Protein AF-K9YM72-F1 (afdb_monomer_lite)

Foldseek 3Di:
DQCCLVPPDPVNLVVLLVVLLVVLQVQLVVCVVVVHHSVVSSVVSNVVSVVVSVVSSPDDPPPPDD

Radius of gyration: 15.37 Å; chains: 1; bounding box: 35×31×38 Å

Organism: Cyanobacterium stanieri (strain ATCC 29140 / PCC 7202) (NCBI:txid292563)

pLDDT: mean 83.15, std 12.76, range [51.44, 95.69]

Sequence (66 aa):
MLDLITNPSPNVIFLLALLHCFIGLSAGIVADTKGYSFALWLLIGAIAGTFGLIASVRLKPLTRVN

Structure (mmCIF, N/CA/C/O backbone):
data_AF-K9YM72-F1
#
_entry.id   AF-K9YM72-F1
#
loop_
_atom_site.group_PDB
_atom_site.id
_atom_site.type_symbol
_atom_site.label_atom_id
_atom_site.label_alt_id
_atom_site.label_comp_id
_atom_site.label_asym_id
_atom_site.label_entity_id
_atom_site.label_seq_id
_atom_site.pdbx_PDB_ins_code
_atom_site.Cartn_x
_atom_site.Cartn_y
_atom_site.Cartn_z
_atom_site.occupancy
_atom_site.B_iso_or_equiv
_atom_site.auth_seq_id
_atom_site.auth_comp_id
_atom_site.auth_asym_id
_atom_site.auth_atom_id
_atom_site.pdbx_PDB_model_num
ATOM 1 N N . MET A 1 1 ? 6.018 -9.762 -22.107 1.00 51.44 1 MET A N 1
ATOM 2 C CA . MET A 1 1 ? 6.237 -9.837 -20.641 1.00 51.44 1 MET A CA 1
ATOM 3 C C . MET A 1 1 ? 7.571 -9.228 -20.217 1.00 51.44 1 MET A C 1
ATOM 5 O O . MET A 1 1 ? 7.564 -8.511 -19.231 1.00 51.44 1 MET A O 1
ATOM 9 N N . LEU A 1 2 ? 8.679 -9.454 -20.939 1.00 54.38 2 LEU A N 1
ATOM 10 C CA . LEU A 1 2 ? 10.000 -8.910 -20.578 1.00 54.38 2 LEU A CA 1
ATOM 11 C C . LEU A 1 2 ? 10.058 -7.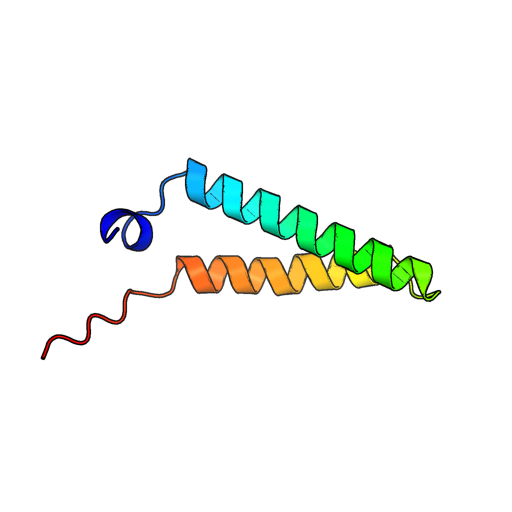364 -20.611 1.00 54.38 2 LEU A C 1
ATOM 13 O O . LEU A 1 2 ? 10.534 -6.759 -19.656 1.00 54.38 2 LEU A O 1
ATOM 17 N N . ASP A 1 3 ? 9.459 -6.722 -21.624 1.00 55.28 3 ASP A N 1
ATOM 18 C CA . ASP A 1 3 ? 9.398 -5.250 -21.729 1.00 55.28 3 ASP A CA 1
ATOM 19 C C . ASP A 1 3 ? 8.674 -4.559 -20.570 1.00 55.28 3 ASP A C 1
ATOM 21 O O . ASP A 1 3 ? 9.066 -3.471 -20.160 1.00 55.28 3 ASP A O 1
ATOM 25 N N . LEU A 1 4 ? 7.657 -5.210 -19.994 1.00 58.06 4 LEU A N 1
ATOM 26 C CA . LEU A 1 4 ? 6.890 -4.677 -18.863 1.00 58.06 4 LEU A CA 1
ATOM 27 C C . LEU A 1 4 ? 7.767 -4.476 -17.617 1.00 58.06 4 LEU A C 1
ATOM 29 O O . LEU A 1 4 ? 7.486 -3.604 -16.800 1.00 58.06 4 LEU A O 1
ATOM 33 N N . ILE A 1 5 ? 8.807 -5.303 -17.479 1.00 57.62 5 ILE A N 1
ATOM 34 C CA . ILE A 1 5 ? 9.707 -5.336 -16.324 1.00 57.62 5 ILE A CA 1
ATOM 35 C C . ILE A 1 5 ? 10.923 -4.435 -16.572 1.00 57.62 5 ILE A C 1
ATOM 37 O O . ILE A 1 5 ? 11.402 -3.781 -15.652 1.00 57.62 5 ILE A O 1
ATOM 41 N N . THR A 1 6 ? 11.434 -4.382 -17.806 1.00 58.94 6 THR A N 1
ATOM 42 C CA . THR A 1 6 ? 12.644 -3.606 -18.133 1.00 58.94 6 THR A CA 1
ATOM 43 C C . THR A 1 6 ? 12.352 -2.125 -18.392 1.00 58.94 6 THR A C 1
ATOM 45 O O . THR A 1 6 ? 13.176 -1.284 -18.042 1.00 58.94 6 THR A O 1
ATOM 48 N N . ASN A 1 7 ? 11.183 -1.798 -18.954 1.00 66.31 7 ASN A N 1
ATOM 49 C CA . ASN A 1 7 ? 10.718 -0.430 -19.189 1.00 66.31 7 ASN A CA 1
ATOM 50 C C . ASN A 1 7 ? 9.228 -0.332 -18.821 1.00 66.31 7 ASN A C 1
ATOM 52 O O . ASN A 1 7 ? 8.367 -0.396 -19.705 1.00 66.31 7 ASN A O 1
ATOM 56 N N . PRO A 1 8 ? 8.888 -0.216 -17.523 1.00 70.81 8 PRO A N 1
ATOM 57 C CA . PRO A 1 8 ? 7.496 -0.162 -17.104 1.00 70.81 8 PRO A CA 1
ATOM 58 C C . PRO A 1 8 ? 6.811 1.040 -17.758 1.00 70.81 8 PRO A C 1
ATOM 60 O O . PRO A 1 8 ? 7.188 2.190 -17.535 1.00 70.81 8 PRO A O 1
ATOM 63 N N . SER A 1 9 ? 5.811 0.765 -18.601 1.00 80.38 9 SER A N 1
ATOM 64 C CA . SER A 1 9 ? 5.078 1.829 -19.288 1.00 80.38 9 SER A CA 1
ATOM 65 C C . SER A 1 9 ? 4.425 2.777 -18.268 1.00 80.38 9 SER A C 1
ATOM 67 O O . SER A 1 9 ? 3.994 2.318 -17.203 1.00 80.38 9 SER A O 1
ATOM 69 N N . PRO A 1 10 ? 4.285 4.078 -18.580 1.00 81.19 10 PRO A N 1
ATOM 70 C CA . PRO A 1 10 ? 3.663 5.046 -17.673 1.00 81.19 10 PRO A CA 1
ATOM 71 C C . PRO A 1 10 ? 2.280 4.605 -17.170 1.00 81.19 10 PRO A C 1
ATOM 73 O O . PRO A 1 10 ? 1.955 4.805 -16.003 1.00 81.19 10 PRO A O 1
ATOM 76 N N . ASN A 1 11 ? 1.505 3.916 -18.016 1.00 86.62 11 ASN A N 1
ATOM 77 C CA . ASN A 1 11 ? 0.191 3.370 -17.664 1.00 86.62 11 ASN A CA 1
ATOM 78 C C . ASN A 1 11 ? 0.260 2.322 -16.546 1.00 86.62 11 ASN A C 1
ATOM 80 O O . ASN A 1 11 ? -0.620 2.269 -15.692 1.00 86.62 11 ASN A O 1
ATOM 84 N N . VAL A 1 12 ? 1.304 1.492 -16.533 1.00 85.19 12 VAL A N 1
ATOM 85 C CA . VAL A 1 12 ? 1.483 0.426 -15.534 1.00 85.19 12 VAL A CA 1
ATOM 86 C C . VAL A 1 12 ? 1.891 1.019 -14.194 1.00 85.19 12 VAL A C 1
ATOM 88 O O . VAL A 1 12 ? 1.357 0.618 -13.165 1.00 85.19 12 VAL A O 1
ATOM 91 N N . ILE A 1 13 ? 2.782 2.014 -14.207 1.00 85.06 13 ILE A N 1
ATOM 92 C CA . ILE A 1 13 ? 3.170 2.757 -13.000 1.00 85.06 13 ILE A CA 1
ATOM 93 C C . ILE A 1 13 ? 1.952 3.481 -12.419 1.00 85.06 13 ILE A C 1
ATOM 95 O O . ILE A 1 13 ? 1.716 3.412 -11.214 1.00 85.06 13 ILE A O 1
ATOM 99 N N . PHE A 1 14 ? 1.152 4.125 -13.273 1.00 86.88 14 PHE A N 1
ATOM 100 C CA . PHE A 1 14 ? -0.081 4.790 -12.862 1.00 86.88 14 PHE A CA 1
ATOM 101 C C . PHE A 1 14 ? -1.084 3.807 -12.244 1.00 86.88 14 PHE A C 1
ATOM 103 O O . PHE A 1 14 ? -1.631 4.078 -11.177 1.00 86.88 14 PHE A O 1
ATOM 110 N N . LEU A 1 15 ? -1.276 2.637 -12.860 1.00 89.25 15 LEU A N 1
ATOM 111 C CA . LEU A 1 15 ? -2.154 1.593 -12.331 1.00 89.25 15 LEU A CA 1
ATOM 112 C C . LEU A 1 15 ? -1.659 1.072 -10.975 1.00 89.25 15 LEU A C 1
ATOM 114 O O . LEU A 1 15 ? -2.460 0.942 -10.051 1.00 89.25 15 LEU A O 1
ATOM 118 N N . LEU A 1 16 ? -0.354 0.823 -10.822 1.00 88.56 16 LEU A N 1
ATOM 119 C CA . LEU A 1 16 ? 0.230 0.402 -9.544 1.00 88.56 16 LEU A CA 1
ATOM 120 C C . LEU A 1 16 ? 0.067 1.473 -8.454 1.00 88.56 16 LEU A C 1
ATOM 122 O O . LEU A 1 16 ? -0.248 1.131 -7.316 1.00 88.56 16 LEU A O 1
ATOM 126 N N . ALA A 1 17 ? 0.239 2.753 -8.793 1.00 87.81 17 ALA A N 1
ATOM 127 C CA . ALA A 1 17 ? 0.025 3.863 -7.865 1.00 87.81 17 ALA A CA 1
ATOM 128 C C . ALA A 1 17 ? -1.450 3.978 -7.437 1.00 87.81 17 ALA A C 1
ATOM 130 O O . ALA A 1 17 ? -1.746 4.189 -6.259 1.00 87.81 17 ALA A O 1
ATOM 131 N N . LEU A 1 18 ? -2.380 3.780 -8.375 1.00 91.62 18 LEU A N 1
ATOM 132 C CA . LEU A 1 18 ? -3.814 3.784 -8.097 1.00 91.62 18 LEU A CA 1
ATOM 133 C C . LEU A 1 18 ? -4.196 2.610 -7.186 1.00 91.62 18 LEU A C 1
ATOM 135 O O . LEU A 1 18 ? -4.867 2.809 -6.173 1.00 91.62 18 LEU A O 1
ATOM 139 N N . LEU A 1 19 ? -3.703 1.405 -7.488 1.00 90.94 19 LEU A N 1
ATOM 140 C CA . LEU A 1 19 ? -3.932 0.217 -6.667 1.00 90.94 19 LEU A CA 1
ATOM 141 C C . LEU A 1 19 ? -3.332 0.368 -5.260 1.00 90.94 19 LEU A C 1
ATOM 143 O O . LEU A 1 19 ? -3.975 0.009 -4.277 1.00 90.94 19 LEU A O 1
ATOM 147 N N . HIS A 1 20 ? -2.138 0.954 -5.150 1.00 89.06 20 HIS A N 1
ATOM 148 C CA . HIS A 1 20 ? -1.506 1.280 -3.871 1.00 89.06 20 HIS A CA 1
ATOM 149 C C . HIS A 1 20 ? -2.398 2.181 -3.005 1.00 89.06 20 HIS A C 1
ATOM 151 O O . HIS A 1 20 ? -2.619 1.882 -1.828 1.00 89.06 20 HIS A O 1
ATOM 157 N N . CYS A 1 21 ? -2.952 3.242 -3.595 1.00 90.31 21 CYS A N 1
ATOM 158 C CA . CYS A 1 21 ? -3.839 4.163 -2.892 1.00 90.31 21 CYS A CA 1
ATOM 159 C C . CYS A 1 21 ? -5.126 3.460 -2.426 1.00 90.31 21 CYS A C 1
ATOM 161 O O . CYS A 1 21 ? -5.533 3.609 -1.274 1.00 90.31 21 CYS A O 1
ATOM 163 N N . PHE A 1 22 ? -5.715 2.612 -3.278 1.00 93.75 22 PHE A N 1
ATOM 164 C CA . PHE A 1 22 ? -6.884 1.801 -2.922 1.00 93.75 22 PHE A CA 1
ATOM 165 C C . PHE A 1 22 ? -6.612 0.853 -1.748 1.00 93.75 22 PHE A C 1
ATOM 167 O O . PHE A 1 22 ? -7.426 0.769 -0.827 1.00 93.75 22 PHE A O 1
ATOM 174 N N . ILE A 1 23 ? -5.463 0.171 -1.743 1.00 92.44 23 ILE A N 1
ATOM 175 C CA . ILE A 1 23 ? -5.088 -0.731 -0.649 1.00 92.44 23 ILE A CA 1
ATOM 176 C C . ILE A 1 23 ? -4.880 0.066 0.645 1.00 92.44 23 ILE A C 1
ATOM 178 O O . ILE A 1 23 ? -5.432 -0.314 1.678 1.00 92.44 23 ILE A O 1
ATOM 182 N N . GLY A 1 24 ? -4.165 1.195 0.595 1.00 91.81 24 GLY A N 1
ATOM 183 C CA . GLY A 1 24 ? -3.963 2.072 1.754 1.00 91.81 24 GLY A CA 1
ATOM 184 C C . GLY A 1 24 ? -5.279 2.595 2.336 1.00 91.81 24 GLY A C 1
ATOM 185 O O . GLY A 1 24 ? -5.480 2.547 3.550 1.00 91.81 24 GLY A O 1
ATOM 186 N N . LEU A 1 25 ? -6.206 3.014 1.472 1.00 92.69 25 LEU A N 1
ATOM 187 C CA . LEU A 1 25 ? -7.538 3.464 1.870 1.00 92.69 25 LEU A CA 1
ATOM 188 C C . LEU A 1 25 ? -8.350 2.332 2.506 1.00 92.69 25 LEU A C 1
ATOM 190 O O . LEU A 1 25 ? -8.931 2.524 3.571 1.00 92.69 25 LEU A O 1
ATOM 194 N N . SER A 1 26 ? -8.330 1.135 1.915 1.00 93.56 26 SER A N 1
ATOM 195 C CA . SER A 1 26 ? -9.012 -0.032 2.486 1.00 93.56 26 SER A CA 1
ATOM 196 C C . SER A 1 26 ? -8.442 -0.427 3.855 1.00 93.56 26 SER A C 1
ATOM 198 O O . SER A 1 26 ? -9.207 -0.701 4.777 1.00 93.56 26 SER A O 1
ATOM 200 N N . ALA A 1 27 ? -7.118 -0.376 4.030 1.00 91.50 27 ALA A N 1
ATOM 201 C CA . ALA A 1 27 ? -6.464 -0.639 5.308 1.00 91.50 27 ALA A CA 1
ATOM 202 C C . ALA A 1 27 ? -6.847 0.406 6.364 1.00 91.50 27 ALA A C 1
ATOM 204 O O . ALA A 1 27 ? -7.147 0.041 7.501 1.00 91.50 27 ALA A O 1
ATOM 205 N N . GLY A 1 28 ? -6.898 1.685 5.975 1.00 94.06 28 GLY A N 1
ATOM 206 C CA . GLY A 1 28 ? -7.390 2.765 6.825 1.00 94.06 28 GLY A CA 1
ATOM 207 C C . GLY A 1 28 ? -8.825 2.512 7.284 1.00 94.06 28 GLY A C 1
ATOM 208 O O . GLY A 1 28 ? -9.084 2.548 8.484 1.00 94.06 28 GLY A O 1
ATOM 209 N N . ILE A 1 29 ? -9.740 2.191 6.358 1.00 94.62 29 ILE A N 1
ATOM 210 C CA . ILE A 1 29 ? -11.147 1.891 6.679 1.00 94.62 29 ILE A CA 1
ATOM 211 C C . ILE A 1 29 ? -11.229 0.706 7.646 1.00 94.62 29 ILE A C 1
ATOM 213 O O . ILE A 1 29 ? -11.905 0.785 8.666 1.00 94.62 29 ILE A O 1
ATOM 217 N N . VAL A 1 30 ? -10.512 -0.388 7.373 1.00 94.88 30 VAL A N 1
ATOM 218 C CA . VAL A 1 30 ? -10.516 -1.569 8.252 1.00 94.88 30 VAL A CA 1
ATOM 219 C C . VAL A 1 30 ? -9.987 -1.231 9.650 1.00 94.88 30 VAL A C 1
ATOM 221 O O . VAL A 1 30 ? -10.521 -1.735 10.638 1.00 94.88 30 VAL A O 1
ATOM 224 N N . ALA A 1 31 ? -8.969 -0.381 9.764 1.00 93.81 31 ALA A N 1
ATOM 225 C CA . ALA A 1 31 ? -8.455 0.068 11.055 1.00 93.81 31 ALA A CA 1
ATOM 226 C C . ALA A 1 31 ? -9.468 0.953 11.805 1.00 93.81 31 ALA A C 1
ATOM 228 O O . ALA A 1 31 ? -9.665 0.768 13.008 1.00 93.81 31 ALA A O 1
ATOM 229 N N . ASP A 1 32 ? -10.157 1.838 11.086 1.00 95.69 32 ASP A N 1
ATOM 230 C CA . ASP A 1 32 ? -11.205 2.712 11.621 1.00 95.69 32 ASP A CA 1
ATOM 231 C C . ASP A 1 32 ? -12.389 1.913 12.178 1.00 95.69 32 ASP A C 1
ATOM 233 O O . ASP A 1 32 ? -12.800 2.126 13.318 1.00 95.69 32 ASP A O 1
ATOM 237 N N . THR A 1 33 ? -12.840 0.874 11.460 1.00 95.56 33 THR A N 1
ATOM 238 C CA . THR A 1 33 ? -13.893 -0.035 11.964 1.00 95.56 33 THR A CA 1
ATOM 239 C C . THR A 1 33 ? -13.515 -0.755 13.263 1.00 95.56 33 THR A C 1
ATOM 241 O O . THR A 1 33 ? -14.383 -1.287 13.952 1.00 95.56 33 THR A O 1
ATOM 244 N N . LYS A 1 34 ? -12.225 -0.777 13.614 1.00 92.94 34 LYS A N 1
ATOM 245 C CA . LYS A 1 34 ? -11.687 -1.383 14.838 1.00 92.94 34 LYS A CA 1
ATOM 246 C C . LYS A 1 34 ? -11.336 -0.346 15.912 1.00 92.94 34 LYS A C 1
ATOM 248 O O . LYS A 1 34 ? -10.746 -0.712 16.925 1.00 92.94 34 LYS A O 1
ATOM 253 N N . GLY A 1 35 ? -11.678 0.927 15.703 1.00 93.69 35 GLY A N 1
ATOM 254 C CA . GLY A 1 35 ? -11.415 2.019 16.644 1.00 93.69 35 GLY A CA 1
ATOM 255 C C . GLY A 1 35 ? -9.978 2.551 16.627 1.00 93.69 35 GLY A C 1
ATOM 256 O O . GLY A 1 35 ? -9.604 3.316 17.515 1.00 93.69 35 GLY A O 1
ATOM 257 N N . TYR A 1 36 ? -9.157 2.163 15.645 1.00 93.25 36 TYR A N 1
ATOM 258 C CA . TYR A 1 36 ? -7.841 2.770 15.434 1.00 93.25 36 TYR A CA 1
ATOM 259 C C . TYR A 1 36 ? -7.955 4.025 14.563 1.00 93.25 36 TYR A C 1
ATOM 261 O O . TYR A 1 36 ? -8.893 4.184 13.792 1.00 93.25 36 TYR A O 1
ATOM 269 N N . SER A 1 37 ? -6.963 4.916 14.639 1.00 92.25 37 SER A N 1
ATOM 270 C CA . SER A 1 37 ? -6.948 6.135 13.823 1.00 92.25 37 SER A CA 1
ATOM 271 C C . SER A 1 37 ? -6.813 5.817 12.329 1.00 92.25 37 SER A C 1
ATOM 273 O O . SER A 1 37 ? -5.745 5.384 11.881 1.00 92.25 37 SER A O 1
ATOM 275 N N . PHE A 1 38 ? -7.873 6.102 11.563 1.00 92.06 38 PHE A N 1
ATOM 276 C CA . PHE A 1 38 ? -7.898 6.022 10.099 1.00 92.06 38 PHE A CA 1
ATOM 277 C C . PHE A 1 38 ? -6.685 6.711 9.466 1.00 92.06 38 PHE A C 1
ATOM 279 O O . PHE A 1 38 ? -5.968 6.113 8.669 1.00 92.06 38 PHE A O 1
ATOM 286 N N . ALA A 1 39 ? -6.428 7.965 9.852 1.00 89.62 39 ALA A N 1
ATOM 287 C CA . ALA A 1 39 ? -5.382 8.791 9.256 1.00 89.62 39 ALA A CA 1
ATOM 288 C C . ALA A 1 39 ? -3.980 8.215 9.492 1.00 89.62 39 ALA A C 1
ATOM 290 O O . ALA A 1 39 ? -3.141 8.241 8.594 1.00 89.62 39 ALA A O 1
ATOM 291 N N . LEU A 1 40 ? -3.732 7.659 10.681 1.00 92.19 40 LEU A N 1
ATOM 292 C CA . LEU A 1 40 ? -2.445 7.057 11.016 1.00 92.19 40 LEU A CA 1
ATOM 293 C C . LEU A 1 40 ? -2.216 5.772 10.214 1.00 92.19 40 LEU A C 1
ATOM 295 O O . LEU A 1 40 ? -1.145 5.586 9.642 1.00 92.19 40 LEU A O 1
ATOM 299 N N . TRP A 1 41 ? -3.228 4.910 10.114 1.00 90.50 41 TRP A N 1
ATOM 300 C CA . TRP A 1 41 ? -3.133 3.679 9.326 1.00 90.50 41 TRP A CA 1
ATOM 301 C C . TRP A 1 41 ? -3.063 3.941 7.820 1.00 90.50 41 TRP A C 1
ATOM 303 O O . TRP A 1 41 ? -2.317 3.257 7.118 1.00 90.50 41 TRP A O 1
ATOM 313 N N . LEU A 1 42 ? -3.756 4.973 7.336 1.00 91.31 42 LEU A N 1
ATOM 314 C CA . LEU A 1 42 ? -3.633 5.453 5.964 1.00 91.31 42 LEU A CA 1
ATOM 315 C C . LEU A 1 42 ? -2.213 5.958 5.680 1.00 91.31 42 LEU A C 1
ATOM 317 O O . LEU A 1 42 ? -1.639 5.611 4.650 1.00 91.31 42 LEU A 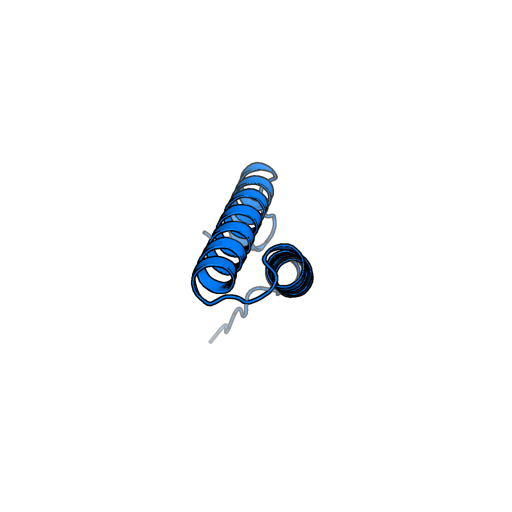O 1
ATOM 321 N N . LEU A 1 43 ? -1.622 6.727 6.602 1.00 92.12 43 LEU A N 1
ATOM 322 C CA . LEU A 1 43 ? -0.250 7.224 6.483 1.00 92.12 43 LEU A CA 1
ATOM 323 C C . LEU A 1 43 ? 0.757 6.066 6.449 1.00 92.12 43 LEU A C 1
ATOM 325 O O . LEU A 1 43 ? 1.635 6.043 5.590 1.00 92.12 43 LEU A O 1
ATOM 329 N N . ILE A 1 44 ? 0.605 5.081 7.339 1.00 91.00 44 ILE A N 1
ATOM 330 C CA . ILE A 1 44 ? 1.447 3.876 7.348 1.00 91.00 44 ILE A CA 1
ATOM 331 C C . ILE A 1 44 ? 1.324 3.136 6.014 1.00 91.00 44 ILE A C 1
ATOM 333 O O . ILE A 1 44 ? 2.343 2.801 5.409 1.00 91.00 44 ILE A O 1
ATOM 337 N N . GLY A 1 45 ? 0.095 2.919 5.534 1.00 89.25 45 GLY A N 1
ATOM 338 C CA . GLY A 1 45 ? -0.168 2.261 4.256 1.00 89.25 45 GLY A CA 1
ATOM 339 C C . GLY A 1 45 ? 0.465 3.001 3.078 1.00 89.25 45 GLY A C 1
ATOM 340 O O . GLY A 1 45 ? 1.134 2.373 2.256 1.00 89.25 45 GLY A O 1
ATOM 341 N N . ALA A 1 46 ? 0.324 4.328 3.035 1.00 88.50 46 ALA A N 1
ATOM 342 C CA . ALA A 1 46 ? 0.892 5.185 1.999 1.00 88.50 46 ALA A CA 1
ATOM 343 C C . ALA A 1 46 ? 2.429 5.171 2.016 1.00 88.50 46 ALA A C 1
ATOM 345 O O . ALA A 1 46 ? 3.057 4.959 0.979 1.00 88.50 46 ALA A O 1
ATOM 346 N N . ILE A 1 47 ? 3.052 5.325 3.188 1.00 91.56 47 ILE A N 1
ATOM 347 C CA . ILE A 1 47 ? 4.514 5.345 3.323 1.00 91.56 47 ILE A CA 1
ATOM 348 C C . ILE A 1 47 ? 5.096 3.973 2.971 1.00 91.56 47 ILE A C 1
ATOM 350 O O . ILE A 1 47 ? 5.914 3.866 2.054 1.00 91.56 47 ILE A O 1
ATOM 354 N N . ALA A 1 48 ? 4.658 2.914 3.657 1.00 89.25 48 ALA A N 1
ATOM 355 C CA . ALA A 1 48 ? 5.193 1.570 3.454 1.00 89.25 48 ALA A CA 1
ATOM 356 C C . ALA A 1 48 ? 4.956 1.081 2.017 1.00 89.25 48 ALA A C 1
ATOM 358 O O . ALA A 1 48 ? 5.857 0.523 1.387 1.00 89.25 48 ALA A O 1
ATOM 359 N N . GLY A 1 49 ? 3.769 1.339 1.464 1.00 86.50 49 GLY A N 1
ATOM 360 C CA . GLY A 1 49 ? 3.458 0.946 0.096 1.00 86.50 49 GLY A CA 1
ATOM 361 C C . GLY A 1 49 ? 4.192 1.777 -0.964 1.00 86.50 49 GLY A C 1
ATOM 362 O O . GLY A 1 49 ? 4.566 1.213 -1.988 1.00 86.50 49 GLY A O 1
ATOM 363 N N . THR A 1 50 ? 4.502 3.056 -0.712 1.00 88.94 50 THR A N 1
ATOM 364 C CA . THR A 1 50 ? 5.353 3.858 -1.612 1.00 88.94 50 THR A CA 1
ATOM 365 C C . THR A 1 50 ? 6.769 3.288 -1.672 1.00 88.94 50 THR A C 1
ATOM 367 O O . THR A 1 50 ? 7.318 3.120 -2.762 1.00 88.94 50 THR A O 1
ATOM 370 N N . PHE A 1 51 ? 7.351 2.912 -0.528 1.00 88.56 51 PHE A N 1
ATOM 371 C CA . PHE A 1 51 ? 8.650 2.234 -0.507 1.00 88.56 51 PHE A CA 1
ATOM 372 C C . PHE A 1 51 ? 8.614 0.900 -1.262 1.00 88.56 51 PHE A C 1
ATOM 374 O O . PHE A 1 51 ? 9.516 0.631 -2.056 1.00 88.56 51 PHE A O 1
ATOM 381 N N . GLY A 1 52 ? 7.562 0.097 -1.073 1.00 86.94 52 GLY A N 1
ATOM 382 C CA . GLY A 1 52 ? 7.362 -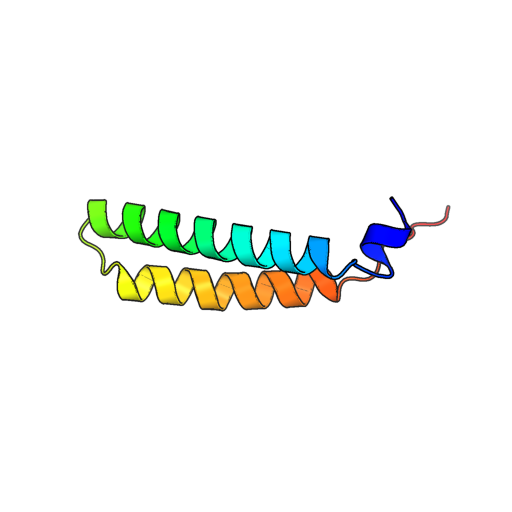1.151 -1.815 1.00 86.94 52 GLY A CA 1
ATOM 383 C C . GLY A 1 52 ? 7.248 -0.933 -3.327 1.00 86.94 52 GLY A C 1
ATOM 384 O O . GLY A 1 52 ? 7.887 -1.644 -4.103 1.00 86.94 52 GLY A O 1
ATOM 385 N N . LEU A 1 53 ? 6.504 0.093 -3.749 1.00 85.19 53 LEU A N 1
ATOM 386 C CA . LEU A 1 53 ? 6.357 0.466 -5.153 1.00 85.19 53 LEU A CA 1
ATOM 387 C C . LEU A 1 53 ? 7.705 0.869 -5.763 1.00 85.19 53 LEU A C 1
ATOM 389 O O . LEU A 1 53 ? 8.100 0.315 -6.790 1.00 85.19 53 LEU A O 1
ATOM 393 N N . ILE A 1 54 ? 8.449 1.760 -5.104 1.00 86.62 54 ILE A N 1
ATOM 394 C CA . ILE A 1 54 ? 9.785 2.176 -5.552 1.00 86.62 54 ILE A CA 1
ATOM 395 C C . ILE A 1 54 ? 10.718 0.967 -5.641 1.00 86.62 54 ILE A C 1
ATOM 397 O O . ILE A 1 54 ? 11.379 0.789 -6.663 1.00 86.62 54 ILE A O 1
ATOM 401 N N . ALA A 1 55 ? 10.758 0.121 -4.610 1.00 86.25 55 ALA A N 1
ATOM 402 C CA . ALA A 1 55 ? 11.589 -1.077 -4.610 1.00 86.25 55 ALA A CA 1
ATOM 403 C C . ALA A 1 55 ? 11.233 -1.994 -5.788 1.00 86.25 55 ALA A C 1
ATOM 405 O O . ALA A 1 55 ? 12.121 -2.382 -6.541 1.00 86.25 55 ALA A O 1
ATOM 406 N N . SER A 1 56 ? 9.944 -2.263 -6.010 1.00 83.06 56 SER A N 1
ATOM 407 C CA . SER A 1 56 ? 9.477 -3.136 -7.092 1.00 83.06 56 SER A CA 1
ATOM 408 C C . SER A 1 56 ? 9.848 -2.629 -8.489 1.00 83.06 56 SER A C 1
ATOM 410 O O . SER A 1 56 ? 10.296 -3.416 -9.316 1.00 83.06 56 SER A O 1
ATOM 412 N N . VAL A 1 57 ? 9.757 -1.317 -8.732 1.00 82.62 57 VAL A N 1
ATOM 413 C CA . VAL A 1 57 ? 10.159 -0.691 -10.005 1.00 82.62 57 VAL A CA 1
ATOM 414 C C . VAL A 1 57 ? 11.676 -0.760 -10.214 1.00 82.62 57 VAL A C 1
ATOM 416 O O . VAL A 1 57 ? 12.153 -0.763 -11.346 1.00 82.62 57 VAL A O 1
ATOM 419 N N . ARG A 1 58 ? 12.459 -0.796 -9.129 1.00 81.75 58 ARG A N 1
ATOM 420 C CA . ARG A 1 58 ? 13.929 -0.828 -9.173 1.00 81.75 58 ARG A CA 1
ATOM 421 C C . ARG A 1 58 ? 14.514 -2.239 -9.196 1.00 81.75 58 ARG A C 1
ATOM 423 O O . ARG A 1 58 ? 15.701 -2.380 -9.498 1.00 81.75 58 ARG A O 1
ATOM 430 N N . LEU A 1 59 ? 13.726 -3.266 -8.883 1.00 82.00 59 LEU A N 1
ATOM 431 C CA . LEU A 1 59 ? 14.1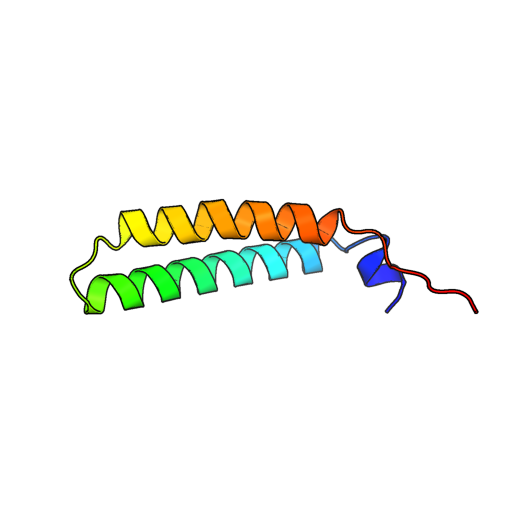71 -4.652 -8.958 1.00 82.00 59 LEU A CA 1
ATOM 432 C C . LEU A 1 59 ? 14.464 -5.022 -10.415 1.00 82.00 59 LEU A C 1
ATOM 434 O O . LEU A 1 59 ? 13.603 -4.942 -11.287 1.00 82.00 59 LEU A O 1
ATOM 438 N N . LYS A 1 60 ? 15.699 -5.455 -10.677 1.00 74.12 60 LYS A N 1
ATOM 439 C CA . LYS A 1 60 ? 16.054 -6.041 -11.970 1.00 74.12 60 LYS A CA 1
ATOM 440 C C . LYS A 1 60 ? 15.446 -7.445 -12.069 1.00 74.12 60 LYS A C 1
ATOM 442 O O . LYS A 1 60 ? 15.432 -8.155 -11.060 1.00 74.12 60 LYS A O 1
ATOM 447 N N . PRO A 1 61 ? 14.990 -7.874 -13.260 1.00 72.38 61 PRO A N 1
ATOM 448 C CA . PRO A 1 61 ? 14.575 -9.252 -13.453 1.00 72.38 61 PRO A CA 1
ATOM 449 C C . PRO A 1 61 ? 15.726 -10.184 -13.065 1.00 72.38 61 PRO A C 1
ATOM 451 O O . PRO A 1 61 ? 16.857 -10.013 -13.522 1.00 72.38 61 PRO A O 1
ATOM 454 N N . LEU A 1 62 ? 15.438 -11.173 -12.221 1.00 73.06 62 LEU A N 1
ATOM 455 C CA . LEU A 1 62 ? 16.358 -12.275 -11.971 1.00 73.06 62 LEU A CA 1
ATOM 456 C C . LEU A 1 62 ? 16.349 -13.173 -13.209 1.00 73.06 62 LEU A C 1
ATOM 458 O O . LEU A 1 62 ? 15.634 -14.171 -13.266 1.00 73.06 62 LEU A O 1
ATOM 462 N N . THR A 1 63 ? 17.125 -12.813 -14.228 1.00 63.00 63 THR A N 1
ATOM 463 C CA . THR A 1 63 ? 17.427 -13.727 -15.327 1.00 63.00 63 THR A CA 1
ATOM 464 C C . THR A 1 63 ? 18.357 -14.804 -14.774 1.00 63.00 63 THR A C 1
ATOM 466 O O . THR A 1 63 ? 19.578 -14.674 -14.817 1.00 63.00 63 THR A O 1
ATOM 469 N N . ARG A 1 64 ? 17.795 -15.875 -14.203 1.00 58.81 64 ARG A N 1
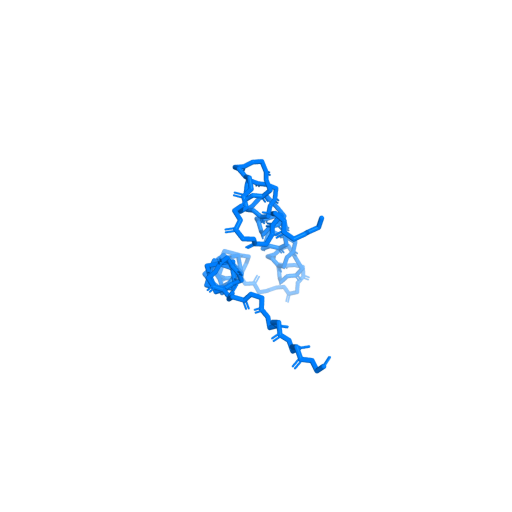ATOM 470 C CA . ARG A 1 64 ? 18.549 -17.111 -13.986 1.00 58.81 64 ARG A CA 1
ATOM 471 C C . ARG A 1 64 ? 18.676 -17.792 -15.344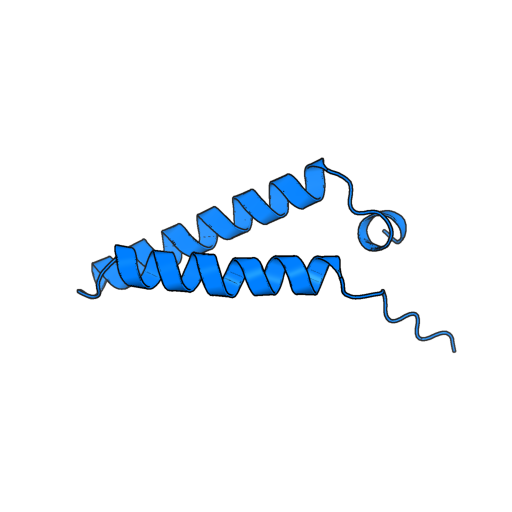 1.00 58.81 64 ARG A C 1
ATOM 473 O O . ARG A 1 64 ? 17.847 -18.617 -15.709 1.00 58.81 64 ARG A O 1
ATOM 480 N N . VAL A 1 65 ? 19.673 -17.365 -16.111 1.00 57.06 65 VAL A N 1
ATOM 481 C CA . VAL A 1 65 ? 20.148 -18.112 -17.275 1.00 57.06 65 VAL A CA 1
ATOM 482 C C . VAL A 1 65 ? 20.789 -19.384 -16.722 1.00 57.06 65 VAL A C 1
ATOM 484 O O . VAL A 1 65 ? 21.733 -19.295 -15.937 1.00 57.06 65 VAL A O 1
ATOM 487 N N . ASN A 1 66 ? 20.227 -20.539 -17.062 1.00 51.53 66 ASN A N 1
ATOM 488 C CA . ASN A 1 66 ? 20.919 -21.821 -17.016 1.00 51.53 66 ASN A CA 1
ATOM 489 C C . ASN A 1 66 ? 20.888 -22.394 -18.427 1.00 51.53 66 ASN A C 1
ATOM 491 O O . ASN A 1 66 ? 19.808 -22.273 -19.052 1.00 51.53 66 ASN A O 1
#

Secondary structure (DSSP, 8-state):
-HHHHHS--HHHHHHHHHHHHHHHHHHHHHHHTTTS-HHHHHHHHHHHHHHHHHHHHHPPP-----